Protein AF-A0A5D0MJ32-F1 (afdb_monomer)

Sequence (103 aa):
MSERVILHIILFVIFLISYFIVDYFWRKKYDYNIYAKVVYKILKLSTSISLSLLILLLGLRKIYSIIYLRNYESMRIIITGVFLLSIAMQVIAYLNLKFMDKY

Structure (mmCIF, N/CA/C/O backbone):
data_AF-A0A5D0MJ32-F1
#
_entry.id   AF-A0A5D0MJ32-F1
#
loop_
_atom_site.group_PDB
_atom_site.id
_atom_site.type_symbol
_atom_site.label_atom_id
_atom_site.label_alt_id
_atom_site.label_comp_id
_atom_site.label_asym_id
_atom_site.label_entity_id
_atom_site.label_seq_id
_atom_site.pdbx_PDB_ins_code
_atom_site.Cartn_x
_atom_site.Cartn_y
_atom_site.Cartn_z
_atom_site.occupancy
_atom_site.B_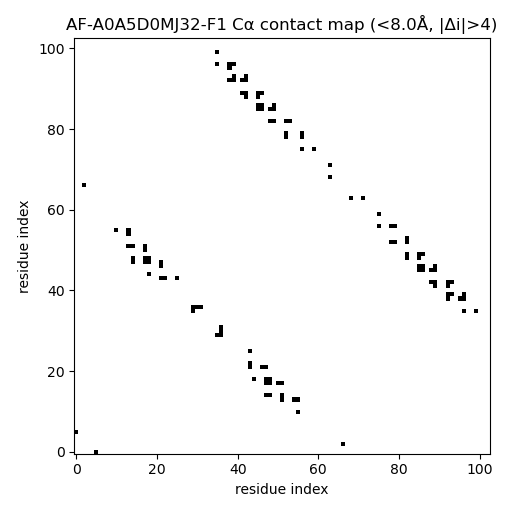iso_or_equiv
_atom_site.auth_seq_id
_atom_site.auth_comp_id
_atom_site.auth_asym_id
_atom_site.auth_atom_id
_atom_site.pdbx_PDB_model_num
ATOM 1 N N . MET A 1 1 ? -17.235 -13.290 20.460 1.00 57.47 1 MET A N 1
ATOM 2 C CA . MET A 1 1 ? -16.163 -13.193 19.440 1.00 57.47 1 MET A CA 1
ATOM 3 C C . MET A 1 1 ? -15.184 -12.137 19.933 1.00 57.47 1 MET A C 1
ATOM 5 O O . MET A 1 1 ? -15.654 -11.074 20.311 1.00 57.47 1 MET A O 1
ATOM 9 N N . SER A 1 2 ? -13.887 -12.431 20.080 1.00 79.00 2 SER A N 1
ATOM 10 C CA . SER A 1 2 ? -12.974 -11.462 20.709 1.00 79.00 2 SER A CA 1
ATOM 11 C C . SER A 1 2 ? -12.774 -10.242 19.804 1.00 79.00 2 SER A C 1
ATOM 13 O O . SER A 1 2 ? -12.710 -10.382 18.584 1.00 79.00 2 SER A O 1
ATOM 15 N N . GLU A 1 3 ? -12.652 -9.047 20.385 1.00 71.50 3 GLU A N 1
ATOM 16 C CA . GLU A 1 3 ? -12.387 -7.783 19.668 1.00 71.50 3 GLU A CA 1
ATOM 17 C C . GLU A 1 3 ? -11.187 -7.892 18.711 1.00 71.50 3 GLU A C 1
ATOM 19 O O . GLU A 1 3 ? -11.145 -7.272 17.650 1.00 71.50 3 GLU A O 1
ATOM 24 N N . ARG A 1 4 ? -10.237 -8.771 19.048 1.00 74.94 4 ARG A N 1
ATOM 25 C CA . ARG A 1 4 ? -9.091 -9.116 18.207 1.00 74.94 4 ARG A CA 1
ATOM 26 C C . ARG A 1 4 ? -9.524 -9.731 16.879 1.00 74.94 4 ARG A C 1
ATOM 28 O O . ARG A 1 4 ? -9.004 -9.326 15.849 1.00 74.94 4 ARG A O 1
ATOM 35 N N . VAL A 1 5 ? -10.474 -10.666 16.875 1.00 81.69 5 VAL A N 1
ATOM 36 C CA . VAL A 1 5 ? -10.971 -11.302 15.640 1.00 81.69 5 VAL A CA 1
ATOM 37 C C . VAL A 1 5 ? -11.628 -10.265 14.729 1.00 81.69 5 VAL A C 1
ATOM 39 O O . VAL A 1 5 ? -11.360 -10.250 13.532 1.00 81.69 5 VAL A O 1
ATOM 42 N N . ILE A 1 6 ? -12.413 -9.347 15.299 1.00 81.06 6 ILE A N 1
ATOM 43 C CA . ILE A 1 6 ? -13.062 -8.261 14.547 1.00 81.06 6 ILE A CA 1
ATOM 44 C C . ILE A 1 6 ? -12.009 -7.351 13.896 1.00 81.06 6 ILE A C 1
ATOM 46 O O . ILE A 1 6 ? -12.110 -7.049 12.709 1.00 81.06 6 ILE A O 1
ATOM 50 N N . LEU A 1 7 ? -10.954 -6.982 14.631 1.00 79.12 7 LEU A N 1
ATOM 51 C CA . LEU A 1 7 ? -9.850 -6.177 14.100 1.00 79.12 7 LEU A CA 1
ATOM 52 C C . LEU A 1 7 ? -9.133 -6.869 12.925 1.00 79.12 7 LEU A C 1
ATOM 54 O O . LEU A 1 7 ? -8.848 -6.224 11.919 1.00 79.12 7 LEU A O 1
ATOM 58 N N . HIS A 1 8 ? -8.869 -8.177 13.030 1.00 82.00 8 HIS A N 1
ATOM 59 C CA . HIS A 1 8 ? -8.223 -8.942 11.956 1.00 82.00 8 HIS A CA 1
ATOM 60 C C . HIS A 1 8 ? -9.103 -9.012 10.703 1.00 82.00 8 HIS A C 1
ATOM 62 O O . HIS A 1 8 ? -8.592 -8.872 9.595 1.00 82.00 8 HIS A O 1
ATOM 68 N N . ILE A 1 9 ? -10.421 -9.168 10.869 1.00 85.50 9 ILE A N 1
ATOM 69 C CA . ILE A 1 9 ? -11.371 -9.154 9.751 1.00 85.50 9 ILE A CA 1
ATOM 70 C C . ILE A 1 9 ? -11.370 -7.781 9.066 1.00 85.50 9 ILE A C 1
ATOM 72 O O . ILE A 1 9 ? -11.258 -7.717 7.846 1.00 85.50 9 ILE A O 1
ATOM 76 N N . ILE A 1 10 ? -11.425 -6.683 9.828 1.00 83.88 10 ILE A N 1
ATOM 77 C CA . ILE A 1 10 ? -11.383 -5.320 9.270 1.00 83.88 10 ILE A CA 1
ATOM 78 C C . ILE A 1 10 ? -10.079 -5.092 8.493 1.00 83.88 10 ILE A C 1
ATOM 80 O O . ILE A 1 10 ? -10.116 -4.608 7.363 1.00 83.88 10 ILE A O 1
ATOM 84 N N . LEU A 1 11 ? -8.936 -5.485 9.063 1.00 83.06 11 LEU A N 1
ATOM 85 C CA . LEU A 1 11 ? -7.627 -5.400 8.407 1.00 83.06 11 LEU A CA 1
ATOM 86 C C . LEU A 1 11 ? -7.596 -6.181 7.088 1.00 83.06 11 LEU A C 1
ATOM 88 O O . LEU A 1 11 ? -7.128 -5.667 6.072 1.00 83.06 11 LEU A O 1
ATOM 92 N N . PHE A 1 12 ? -8.128 -7.403 7.095 1.00 85.12 12 PHE A N 1
ATOM 93 C CA . PHE A 1 12 ? -8.187 -8.257 5.915 1.00 85.12 12 PHE A CA 1
ATOM 94 C C . PHE A 1 12 ? -9.086 -7.669 4.818 1.00 85.12 12 PHE A C 1
ATOM 96 O O . PHE A 1 12 ? -8.711 -7.661 3.646 1.00 85.12 12 PHE A O 1
ATOM 103 N N . VAL A 1 13 ? -10.239 -7.109 5.193 1.00 87.81 13 VAL A N 1
ATOM 104 C CA . VAL A 1 13 ? -11.158 -6.443 4.259 1.00 87.81 13 VAL A CA 1
ATOM 105 C C . VAL A 1 13 ? -10.520 -5.192 3.651 1.00 87.81 13 VAL A C 1
ATOM 107 O O . VAL A 1 13 ? -10.583 -5.013 2.436 1.00 87.81 13 VAL A O 1
ATOM 110 N N . ILE A 1 14 ? -9.850 -4.356 4.454 1.00 87.50 14 ILE A N 1
ATOM 111 C CA . ILE A 1 14 ? -9.126 -3.172 3.957 1.00 87.50 14 ILE A CA 1
ATOM 112 C C . ILE A 1 14 ? -8.039 -3.583 2.959 1.00 87.50 14 ILE A C 1
ATOM 114 O O . ILE A 1 14 ? -7.885 -2.939 1.916 1.00 87.50 14 ILE A O 1
ATOM 118 N N . PHE A 1 15 ? -7.316 -4.667 3.248 1.00 83.88 15 PHE A N 1
ATOM 119 C CA . PHE A 1 15 ? -6.298 -5.198 2.349 1.00 83.88 15 PHE A CA 1
ATOM 120 C C . PHE A 1 15 ? -6.889 -5.685 1.022 1.00 83.88 15 PHE A C 1
ATOM 122 O O . PHE A 1 15 ? -6.390 -5.314 -0.040 1.00 83.88 15 PHE A O 1
ATOM 129 N N . LEU A 1 16 ? -7.982 -6.453 1.065 1.00 87.50 16 LEU A N 1
ATOM 130 C CA . LEU A 1 16 ? -8.680 -6.919 -0.136 1.00 87.50 16 LEU A CA 1
ATOM 131 C C . LEU A 1 16 ? -9.166 -5.755 -1.002 1.00 87.50 16 LEU A C 1
ATOM 133 O O . LEU A 1 16 ? -8.892 -5.735 -2.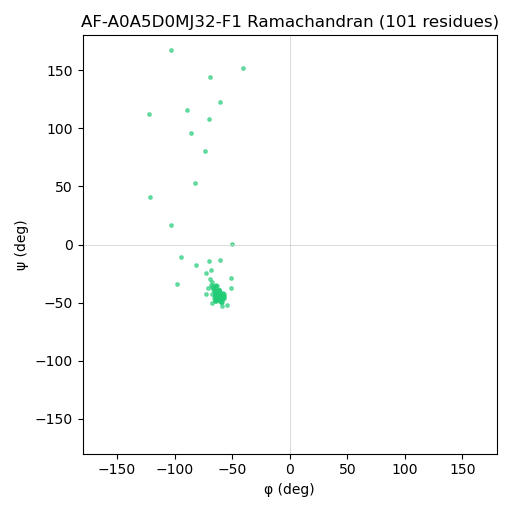200 1.00 87.50 16 LEU A O 1
ATOM 137 N N . ILE A 1 17 ? -9.840 -4.769 -0.404 1.00 88.94 17 ILE A N 1
ATOM 138 C CA . ILE A 1 17 ? -10.328 -3.583 -1.124 1.00 88.94 17 ILE A CA 1
ATOM 139 C C . ILE A 1 17 ? -9.159 -2.853 -1.787 1.00 88.94 17 ILE A C 1
ATOM 141 O O . ILE A 1 17 ? -9.217 -2.542 -2.975 1.00 88.94 17 ILE A O 1
ATOM 145 N N . SER A 1 18 ? -8.073 -2.633 -1.045 1.00 88.81 18 SER A N 1
ATOM 146 C CA . SER A 1 18 ? -6.881 -1.965 -1.570 1.00 88.81 18 SER A CA 1
ATOM 147 C C . SER A 1 18 ? -6.258 -2.740 -2.729 1.00 88.81 18 SER A C 1
ATOM 149 O O . SER A 1 18 ? -5.908 -2.146 -3.746 1.00 88.81 18 SER A O 1
ATOM 151 N N . TYR A 1 19 ? -6.173 -4.067 -2.617 1.00 87.19 19 TYR A N 1
ATOM 152 C CA . TYR A 1 19 ? -5.669 -4.928 -3.683 1.00 87.19 19 TYR A CA 1
ATOM 153 C C . TYR A 1 19 ? -6.527 -4.843 -4.951 1.00 87.19 19 TYR A C 1
ATOM 155 O O . TYR A 1 19 ? -5.981 -4.702 -6.045 1.00 87.19 19 TYR A O 1
ATOM 163 N N . PHE A 1 20 ? -7.858 -4.879 -4.824 1.00 86.19 20 PHE A N 1
ATOM 164 C CA . PHE A 1 20 ? -8.766 -4.763 -5.969 1.00 86.19 20 PHE A CA 1
ATOM 165 C C . PHE A 1 20 ? -8.720 -3.383 -6.626 1.00 86.19 20 PHE A C 1
ATOM 167 O O . PHE A 1 20 ? -8.758 -3.302 -7.852 1.00 86.19 20 PHE A O 1
ATOM 174 N N . ILE A 1 21 ? -8.592 -2.305 -5.845 1.00 87.00 21 ILE A N 1
ATOM 175 C CA . ILE A 1 21 ? -8.402 -0.950 -6.384 1.00 87.00 21 ILE A CA 1
ATOM 176 C C . ILE A 1 21 ? -7.126 -0.906 -7.227 1.00 87.00 21 ILE A C 1
ATOM 178 O O . ILE A 1 21 ? -7.148 -0.462 -8.374 1.00 87.00 21 ILE A O 1
ATOM 182 N N . VAL A 1 22 ? -6.017 -1.404 -6.678 1.00 85.38 22 VAL A N 1
ATOM 183 C CA . VAL A 1 22 ? -4.732 -1.420 -7.379 1.00 85.38 22 VAL A CA 1
ATOM 184 C C . VAL A 1 22 ? -4.798 -2.314 -8.623 1.00 85.38 22 VAL A C 1
ATOM 186 O O . VAL A 1 22 ? -4.330 -1.907 -9.682 1.00 85.38 22 VAL A O 1
ATOM 189 N N . ASP A 1 23 ? -5.422 -3.493 -8.548 1.00 84.75 23 ASP A N 1
ATOM 190 C CA . ASP A 1 23 ? -5.657 -4.359 -9.712 1.00 84.75 23 ASP A CA 1
ATOM 191 C C . ASP A 1 23 ? -6.470 -3.660 -10.809 1.00 84.75 23 ASP A C 1
ATOM 193 O O . ASP A 1 23 ? -6.093 -3.711 -11.979 1.00 84.75 23 ASP A O 1
ATOM 197 N N . TYR A 1 24 ? -7.533 -2.949 -10.428 1.00 84.81 24 TYR A N 1
ATOM 198 C CA . TYR A 1 24 ? -8.390 -2.215 -11.353 1.00 84.81 24 TYR A CA 1
ATOM 199 C C . TYR A 1 24 ? -7.624 -1.129 -12.118 1.00 84.81 24 TYR A C 1
ATOM 201 O O . TYR A 1 24 ? -7.700 -1.078 -13.347 1.00 84.81 24 TYR A O 1
ATOM 209 N N . PHE A 1 25 ? -6.839 -0.300 -11.419 1.00 80.75 25 PHE A N 1
ATOM 210 C CA . PHE A 1 25 ? -6.062 0.775 -12.051 1.00 80.75 25 PHE A CA 1
ATOM 211 C C . PHE A 1 25 ? -4.902 0.261 -12.909 1.00 80.75 25 PHE A C 1
ATOM 213 O O . PHE A 1 25 ? -4.535 0.900 -13.897 1.00 80.75 25 PHE A O 1
ATOM 220 N N . TRP A 1 26 ? -4.329 -0.894 -12.565 1.00 75.62 26 TRP A N 1
ATOM 221 C CA . TRP A 1 26 ? -3.120 -1.400 -13.210 1.00 75.62 26 TRP A CA 1
ATOM 222 C C . TRP A 1 26 ? -3.341 -2.519 -14.223 1.00 75.62 26 TRP A C 1
ATOM 224 O O . TRP A 1 26 ? -2.361 -3.127 -14.638 1.00 75.62 26 TRP A O 1
ATOM 234 N N . ARG A 1 27 ? -4.572 -2.733 -14.707 1.00 66.06 27 ARG A N 1
ATOM 235 C CA . ARG A 1 27 ? -4.964 -3.743 -15.721 1.00 66.06 27 ARG A CA 1
ATOM 236 C C . ARG A 1 27 ? -4.138 -3.802 -17.026 1.00 66.06 27 ARG A C 1
ATOM 238 O O . ARG A 1 27 ? -4.435 -4.630 -17.887 1.00 66.06 27 ARG A O 1
ATOM 245 N N . LYS A 1 28 ? -3.112 -2.966 -17.212 1.00 64.75 28 LYS A N 1
ATOM 246 C CA . LYS A 1 28 ? -2.175 -3.058 -18.337 1.00 64.75 28 LYS A CA 1
ATOM 247 C C . LYS A 1 28 ? -1.448 -4.406 -18.328 1.00 64.75 28 LYS A C 1
ATOM 249 O O . LYS A 1 28 ? -0.761 -4.757 -17.371 1.00 64.75 28 LYS A O 1
ATOM 254 N N . LYS A 1 29 ? -1.572 -5.143 -19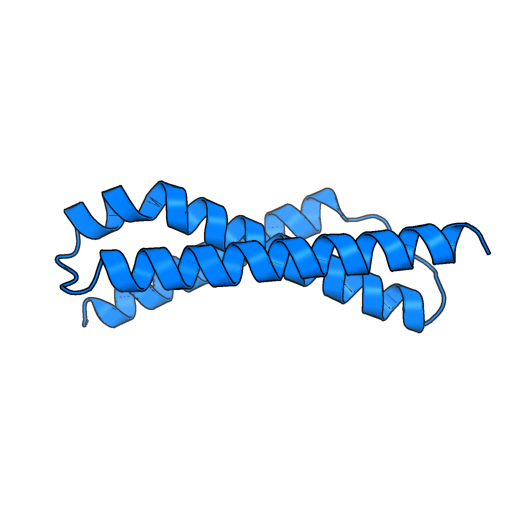.434 1.00 55.69 29 LYS A N 1
ATOM 255 C CA . LYS A 1 29 ? -0.754 -6.326 -19.714 1.00 55.69 29 LYS A CA 1
ATOM 256 C C . LYS A 1 29 ? 0.677 -5.869 -19.998 1.00 55.69 29 LYS A C 1
ATOM 258 O O . LYS A 1 29 ? 0.937 -5.280 -21.041 1.00 55.69 29 LYS A O 1
ATOM 263 N N . TYR A 1 30 ? 1.586 -6.128 -19.065 1.00 58.81 30 TYR A N 1
ATOM 264 C CA . TYR A 1 30 ? 3.022 -6.043 -19.314 1.00 58.81 30 TYR A CA 1
ATOM 265 C C . TYR A 1 30 ? 3.486 -7.385 -19.896 1.00 58.81 30 TYR A C 1
ATOM 267 O O . TYR A 1 30 ? 3.742 -8.336 -19.153 1.00 58.81 30 TYR A O 1
ATOM 275 N N . ASP A 1 31 ? 3.574 -7.473 -21.226 1.00 56.69 31 ASP A N 1
ATOM 276 C CA . ASP A 1 31 ? 4.160 -8.618 -21.948 1.00 56.69 31 ASP A CA 1
ATOM 277 C C . ASP A 1 31 ? 5.691 -8.513 -22.004 1.00 56.69 31 ASP A C 1
ATOM 279 O O . ASP A 1 31 ? 6.321 -8.570 -23.053 1.00 56.69 31 ASP A O 1
ATOM 283 N N . TYR A 1 32 ? 6.306 -8.343 -20.835 1.00 64.19 32 TYR A N 1
ATOM 284 C CA . TYR A 1 32 ? 7.758 -8.273 -20.712 1.00 64.19 32 TYR A CA 1
ATOM 285 C C . TYR A 1 32 ? 8.357 -9.574 -20.165 1.00 64.19 32 TYR A C 1
ATOM 287 O O . TYR A 1 32 ? 7.664 -10.461 -19.650 1.00 64.19 32 TYR A O 1
ATOM 295 N N . ASN A 1 33 ? 9.682 -9.645 -20.290 1.00 75.19 33 ASN A N 1
ATOM 296 C CA . ASN A 1 33 ? 10.594 -10.659 -19.768 1.00 75.19 33 ASN A CA 1
ATOM 297 C C . ASN A 1 33 ? 10.232 -11.104 -18.327 1.00 75.19 33 ASN A C 1
ATOM 299 O O . ASN A 1 33 ? 9.675 -10.322 -17.551 1.00 75.19 33 ASN A O 1
ATOM 303 N N . ILE A 1 34 ? 10.558 -12.346 -17.934 1.00 81.25 34 ILE A N 1
ATOM 304 C CA . ILE A 1 34 ? 10.150 -12.942 -16.634 1.00 81.25 34 ILE A CA 1
ATOM 305 C C . ILE A 1 34 ? 10.492 -12.017 -15.453 1.00 81.25 34 ILE A C 1
ATOM 307 O O . ILE A 1 34 ? 9.697 -11.867 -14.524 1.00 81.25 34 ILE A O 1
ATOM 311 N N . TYR A 1 35 ? 11.637 -11.339 -15.527 1.00 80.19 35 TYR A N 1
ATOM 312 C CA . TYR A 1 35 ? 12.103 -10.409 -14.504 1.00 80.19 35 TYR A CA 1
ATOM 313 C C . 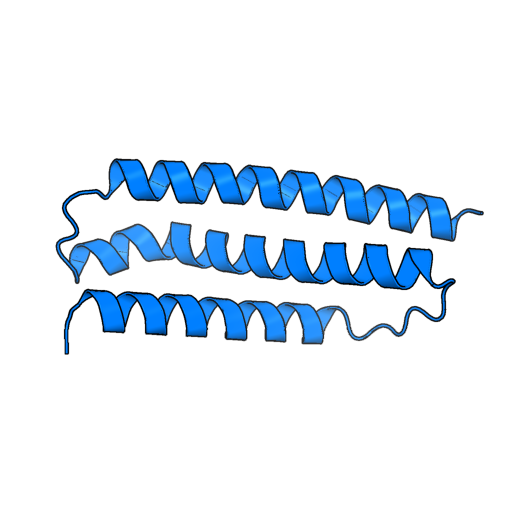TYR A 1 35 ? 11.173 -9.195 -14.326 1.00 80.19 35 TYR A C 1
ATOM 315 O O . TYR A 1 35 ? 10.766 -8.887 -13.207 1.00 80.19 35 TYR A O 1
ATOM 323 N N . ALA A 1 36 ? 10.740 -8.557 -15.417 1.00 80.31 36 ALA A N 1
ATOM 324 C CA . ALA A 1 36 ? 9.813 -7.425 -15.371 1.00 80.31 36 ALA A CA 1
ATOM 325 C C . ALA A 1 36 ? 8.447 -7.829 -14.792 1.00 80.31 36 ALA A C 1
ATOM 327 O O . ALA A 1 36 ? 7.861 -7.084 -14.008 1.00 80.31 36 ALA A O 1
ATOM 328 N N . LYS A 1 37 ? 7.970 -9.050 -15.081 1.00 82.94 37 LYS A N 1
ATOM 329 C CA . LYS A 1 37 ? 6.745 -9.593 -14.464 1.00 82.94 37 LYS A CA 1
ATOM 330 C C . LYS A 1 37 ? 6.870 -9.717 -12.944 1.00 82.94 37 LYS A C 1
ATOM 332 O O . LYS A 1 37 ? 5.905 -9.435 -12.233 1.00 82.94 37 LYS A O 1
ATOM 337 N N . VAL A 1 38 ? 8.035 -10.125 -12.435 1.00 86.69 38 VAL A N 1
ATOM 338 C CA . VAL A 1 38 ? 8.294 -10.207 -10.988 1.00 86.69 38 VAL A CA 1
ATOM 339 C C . VAL A 1 38 ? 8.329 -8.812 -10.367 1.00 86.69 38 VAL A C 1
ATOM 341 O O . VAL A 1 38 ? 7.602 -8.567 -9.405 1.00 86.69 38 VAL A O 1
ATOM 344 N N . VAL A 1 39 ? 9.093 -7.877 -10.941 1.00 86.50 39 VAL A N 1
ATOM 345 C CA . VAL A 1 39 ? 9.189 -6.500 -10.421 1.00 86.50 39 VAL A CA 1
ATOM 346 C C . VAL A 1 39 ? 7.825 -5.802 -10.453 1.00 86.50 39 VAL A C 1
ATOM 348 O O . VAL A 1 39 ? 7.447 -5.146 -9.485 1.00 86.50 39 VAL A O 1
ATOM 351 N N . TYR A 1 40 ? 7.030 -6.016 -11.502 1.00 85.31 40 TYR A N 1
ATOM 352 C CA . TYR A 1 40 ? 5.660 -5.514 -11.595 1.00 85.31 40 TYR A CA 1
ATOM 353 C C . TYR A 1 40 ? 4.744 -6.089 -10.509 1.00 85.31 40 TYR A C 1
ATOM 355 O O . TYR A 1 40 ? 3.995 -5.344 -9.877 1.00 85.31 40 TYR A O 1
ATOM 363 N N . LYS A 1 41 ? 4.826 -7.394 -10.222 1.00 85.56 41 LYS A N 1
ATOM 364 C CA . LYS A 1 41 ? 4.081 -7.992 -9.102 1.00 85.56 41 LYS A CA 1
ATOM 365 C C . LYS A 1 41 ? 4.503 -7.398 -7.756 1.00 85.56 41 LYS A C 1
ATOM 367 O O . LYS A 1 41 ? 3.632 -7.144 -6.927 1.00 85.56 41 LYS A O 1
ATOM 372 N N . ILE A 1 42 ? 5.798 -7.145 -7.550 1.00 87.56 42 ILE A N 1
ATOM 373 C CA . ILE A 1 42 ? 6.316 -6.490 -6.338 1.00 87.56 42 ILE A CA 1
ATOM 374 C C . ILE A 1 42 ? 5.776 -5.060 -6.229 1.00 87.56 42 ILE A C 1
ATOM 376 O O . ILE A 1 42 ? 5.302 -4.670 -5.159 1.00 87.56 42 ILE A O 1
ATOM 380 N N . LEU A 1 43 ? 5.784 -4.294 -7.325 1.00 88.69 43 LEU A N 1
ATOM 381 C CA . LEU A 1 43 ? 5.220 -2.945 -7.366 1.00 88.69 43 LEU A CA 1
ATOM 382 C C . LEU A 1 43 ? 3.733 -2.978 -6.995 1.00 88.69 43 LEU A C 1
ATOM 384 O O . LEU A 1 43 ? 3.320 -2.338 -6.036 1.00 88.69 43 LEU A O 1
ATOM 388 N N . LYS A 1 44 ? 2.946 -3.823 -7.662 1.00 88.12 44 LYS A N 1
ATOM 389 C CA . LYS A 1 44 ? 1.511 -3.973 -7.397 1.00 88.12 44 LYS A CA 1
ATOM 390 C C . LYS A 1 44 ? 1.216 -4.345 -5.938 1.00 88.12 44 LYS A C 1
ATOM 392 O O . LYS A 1 44 ? 0.328 -3.763 -5.309 1.00 88.12 44 LYS A O 1
ATOM 397 N N . LEU A 1 45 ? 1.953 -5.313 -5.390 1.00 87.62 45 LEU A N 1
ATOM 398 C CA . LEU A 1 45 ? 1.782 -5.759 -4.008 1.00 87.62 45 LEU A CA 1
ATOM 399 C C . LEU A 1 45 ? 2.138 -4.642 -3.020 1.00 87.62 45 LEU A C 1
ATOM 401 O O . LEU A 1 45 ? 1.361 -4.354 -2.112 1.00 87.62 45 LEU A O 1
ATOM 405 N N . SER A 1 46 ? 3.285 -3.990 -3.215 1.00 89.25 46 SER A N 1
ATOM 406 C CA . SER A 1 46 ? 3.746 -2.914 -2.335 1.00 89.25 46 SER A CA 1
ATOM 407 C C . SER A 1 46 ? 2.799 -1.714 -2.353 1.00 89.25 46 SER A C 1
ATOM 409 O O . SER A 1 46 ? 2.458 -1.217 -1.284 1.00 89.25 46 SER A O 1
ATOM 411 N N . THR A 1 47 ? 2.263 -1.321 -3.511 1.00 90.25 47 THR A N 1
ATOM 412 C CA . THR A 1 47 ? 1.242 -0.265 -3.601 1.00 90.25 47 THR A CA 1
ATOM 413 C C . THR A 1 47 ? -0.057 -0.648 -2.896 1.00 90.25 47 THR A C 1
ATOM 415 O O . THR A 1 47 ? -0.635 0.177 -2.192 1.00 90.25 47 THR A O 1
ATOM 418 N N . SER A 1 48 ? -0.490 -1.908 -3.009 1.00 89.81 48 SER A N 1
ATOM 419 C CA . SER A 1 48 ? -1.677 -2.408 -2.295 1.00 89.81 48 SER A CA 1
ATOM 420 C C . SER A 1 48 ? -1.485 -2.353 -0.776 1.00 89.81 48 SER A C 1
ATOM 422 O O . SER A 1 48 ? -2.379 -1.916 -0.048 1.00 89.81 48 SER A O 1
ATOM 424 N N . ILE A 1 49 ? -0.299 -2.742 -0.293 1.00 89.69 49 ILE A N 1
ATOM 425 C CA . ILE A 1 49 ? 0.069 -2.671 1.127 1.00 89.69 49 ILE A CA 1
ATOM 426 C C . ILE A 1 49 ? 0.097 -1.216 1.601 1.00 89.69 49 ILE A C 1
ATOM 428 O O . ILE A 1 49 ? -0.521 -0.900 2.615 1.00 89.69 49 ILE A O 1
ATOM 432 N N . SER A 1 50 ? 0.750 -0.311 0.870 1.00 90.25 50 SER A N 1
ATOM 433 C CA . SER A 1 50 ? 0.817 1.101 1.259 1.00 90.25 50 SER A CA 1
ATOM 434 C C . SER A 1 50 ? -0.554 1.762 1.295 1.00 90.25 50 SER A C 1
ATOM 436 O O . SER A 1 50 ? -0.832 2.512 2.225 1.00 90.25 50 SER A O 1
ATOM 438 N N . LEU A 1 51 ? -1.428 1.458 0.331 1.00 91.56 51 LEU A N 1
ATOM 439 C CA . LEU A 1 51 ? -2.799 1.966 0.317 1.00 91.56 51 LEU A CA 1
ATOM 440 C C . LEU A 1 51 ? -3.591 1.450 1.527 1.00 91.56 51 LEU A C 1
ATOM 442 O O . LEU A 1 51 ? -4.257 2.230 2.205 1.00 91.56 51 LEU A O 1
ATOM 446 N N . SER A 1 52 ? -3.439 0.164 1.854 1.00 88.94 52 SER A N 1
ATOM 447 C CA . SER A 1 52 ? -4.067 -0.443 3.034 1.00 88.94 52 SER A CA 1
ATOM 448 C C . SER A 1 52 ? -3.615 0.239 4.325 1.00 88.94 52 SER A C 1
ATOM 450 O O . SER A 1 52 ? -4.441 0.583 5.168 1.00 88.94 52 SER A O 1
ATOM 452 N N . LEU A 1 53 ? -2.307 0.471 4.471 1.00 89.88 53 LEU A N 1
ATOM 453 C CA . LEU A 1 53 ? -1.723 1.135 5.638 1.00 89.88 53 LEU A CA 1
ATOM 454 C C . LEU A 1 53 ? -2.120 2.611 5.715 1.00 89.88 53 LEU A C 1
ATOM 456 O O . LEU A 1 53 ? -2.346 3.113 6.811 1.00 89.88 53 LEU A O 1
ATOM 460 N N . LEU A 1 54 ? -2.264 3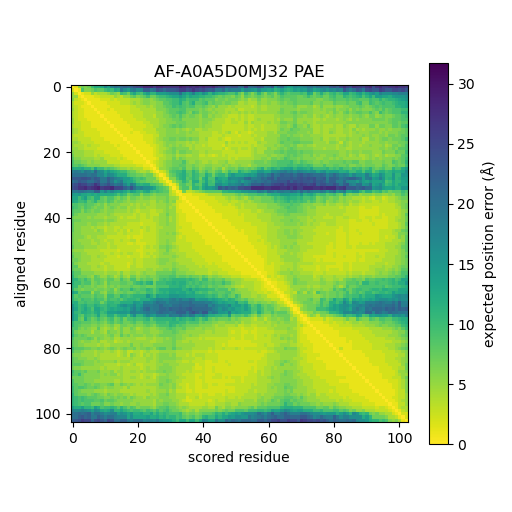.295 4.578 1.00 88.75 54 LEU A N 1
ATOM 461 C CA . LEU A 1 54 ? -2.750 4.672 4.529 1.00 88.75 54 LEU A CA 1
ATOM 462 C C . LEU A 1 54 ? -4.201 4.763 5.017 1.00 88.75 54 LEU A C 1
ATOM 464 O O . LEU A 1 54 ? -4.506 5.575 5.889 1.00 88.75 54 LEU A O 1
ATOM 468 N N . ILE A 1 55 ? -5.082 3.896 4.507 1.00 88.62 55 ILE A N 1
ATOM 469 C CA . ILE A 1 55 ? -6.475 3.796 4.970 1.00 88.62 55 ILE A CA 1
ATOM 470 C C . ILE A 1 55 ? -6.501 3.486 6.469 1.00 88.62 55 ILE A C 1
ATOM 472 O O 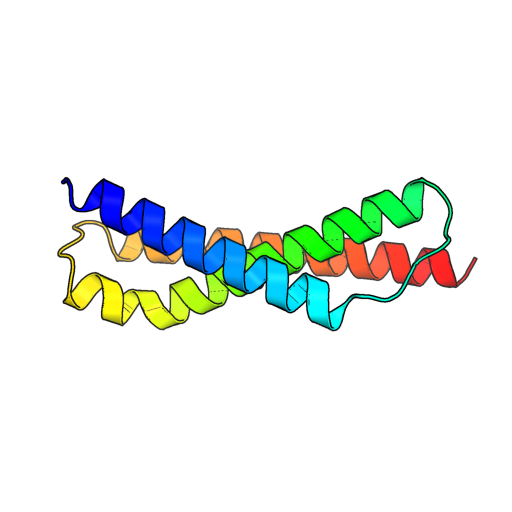. ILE A 1 55 ? -7.270 4.094 7.214 1.00 88.62 55 ILE A O 1
ATOM 476 N N . LEU A 1 56 ? -5.624 2.588 6.926 1.00 87.50 56 LEU A N 1
ATOM 477 C CA . LEU A 1 56 ? -5.506 2.245 8.335 1.00 87.50 56 LEU A CA 1
ATOM 478 C C . LEU A 1 56 ? -5.067 3.438 9.191 1.00 87.50 56 LEU A C 1
ATOM 480 O O . LEU A 1 56 ? -5.666 3.665 10.233 1.00 87.50 56 LEU A O 1
ATOM 484 N N . LEU A 1 57 ? -4.063 4.210 8.764 1.00 87.75 57 LEU A N 1
ATOM 485 C CA . LEU A 1 57 ? -3.578 5.398 9.478 1.00 87.75 57 LEU A CA 1
ATOM 486 C C . LEU A 1 57 ? -4.669 6.463 9.601 1.00 87.75 57 LEU A C 1
ATOM 488 O O . LEU A 1 57 ? -4.867 7.015 10.684 1.00 87.75 57 LEU A O 1
ATOM 492 N N . LEU A 1 58 ? -5.410 6.710 8.518 1.00 85.75 58 LEU A N 1
ATOM 493 C CA . LEU A 1 58 ? -6.528 7.656 8.507 1.00 85.75 58 LEU A CA 1
ATOM 494 C C . LEU A 1 58 ? -7.702 7.161 9.370 1.00 85.75 58 LEU A C 1
ATOM 496 O O . LEU A 1 58 ? -8.356 7.950 10.054 1.00 85.75 58 LEU A O 1
ATOM 500 N N . GLY A 1 59 ? -7.955 5.850 9.368 1.00 82.19 59 GLY A N 1
ATOM 501 C CA . GLY A 1 59 ? -9.015 5.205 10.143 1.00 82.19 59 GLY A CA 1
ATOM 502 C C . GLY A 1 59 ? -8.659 4.933 11.606 1.00 82.19 59 GLY A C 1
ATOM 503 O O . GLY A 1 59 ? -9.567 4.749 12.419 1.00 82.19 59 GLY A O 1
ATOM 504 N N . LEU A 1 60 ? -7.372 4.944 11.970 1.00 79.81 60 LEU A N 1
ATOM 505 C CA . LEU A 1 60 ? -6.871 4.470 13.264 1.00 79.81 60 LEU A CA 1
ATOM 506 C C . LEU A 1 60 ? -7.529 5.211 14.426 1.00 79.81 60 LEU A C 1
ATOM 508 O O . LEU A 1 60 ? -7.991 4.592 15.380 1.00 79.81 60 LEU A O 1
ATOM 512 N N . ARG A 1 61 ? -7.646 6.539 14.312 1.00 75.62 61 ARG A N 1
ATOM 513 C CA . ARG A 1 61 ? -8.257 7.382 15.347 1.00 75.62 61 ARG A CA 1
ATOM 514 C C . ARG A 1 61 ? -9.726 7.021 15.596 1.00 75.62 61 ARG A C 1
ATOM 516 O O . ARG A 1 61 ? -10.150 6.996 16.746 1.00 75.62 61 ARG A O 1
ATOM 523 N N . LYS A 1 62 ? -10.486 6.703 14.540 1.00 78.94 62 LYS A N 1
ATOM 524 C CA . LYS A 1 62 ? -11.887 6.258 14.651 1.00 78.94 62 LYS A CA 1
ATOM 525 C C . LYS A 1 62 ? -11.992 4.834 15.199 1.00 78.94 62 LYS A C 1
ATOM 527 O O . LYS A 1 62 ? -12.820 4.583 16.068 1.00 78.94 62 LYS A O 1
ATOM 532 N N . ILE A 1 63 ? -11.140 3.917 14.742 1.00 76.12 63 ILE A N 1
ATOM 533 C CA . ILE A 1 63 ? -11.137 2.525 15.220 1.00 76.12 63 ILE A CA 1
ATOM 534 C C . ILE A 1 63 ? -10.859 2.483 16.728 1.00 76.12 63 ILE A C 1
ATOM 536 O O . ILE A 1 63 ? -11.567 1.803 17.463 1.00 76.12 63 ILE A O 1
ATOM 540 N N . TYR A 1 64 ? -9.896 3.273 17.206 1.00 72.25 64 TYR A N 1
ATOM 541 C CA . TYR A 1 64 ? -9.535 3.329 18.624 1.00 72.25 64 TYR A CA 1
ATOM 542 C C . TYR A 1 64 ? -10.559 4.044 19.511 1.00 72.25 64 TYR A C 1
ATOM 544 O O . TYR A 1 64 ? -10.633 3.749 20.699 1.00 72.25 64 TYR A O 1
ATOM 552 N N . SER A 1 65 ? -11.375 4.953 18.963 1.00 70.25 65 SER A N 1
ATOM 553 C CA . SER A 1 65 ? -12.516 5.493 19.719 1.00 70.25 65 SER A CA 1
ATOM 554 C C . SER A 1 65 ? -13.616 4.456 19.966 1.00 70.25 65 SER A C 1
ATOM 556 O O . SER A 1 65 ? -14.405 4.624 20.888 1.00 70.25 65 SER A O 1
ATOM 558 N N . ILE A 1 66 ? -13.666 3.396 19.152 1.00 73.50 66 ILE A N 1
ATOM 559 C CA . ILE A 1 66 ? -14.678 2.332 19.230 1.00 73.50 66 ILE A CA 1
ATOM 560 C C . ILE A 1 66 ? -14.132 1.116 19.995 1.00 73.50 66 ILE A C 1
ATOM 562 O O . I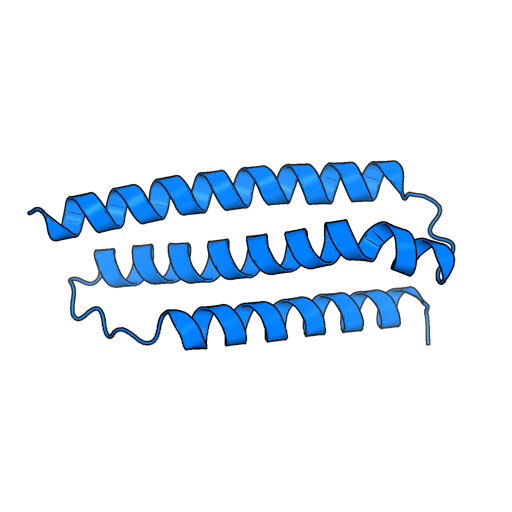LE A 1 66 ? -14.880 0.450 20.703 1.00 73.50 66 ILE A O 1
ATOM 566 N N . ILE A 1 67 ? -12.832 0.832 19.869 1.00 68.69 67 ILE A N 1
ATOM 567 C CA . ILE A 1 67 ? -12.160 -0.322 20.475 1.00 68.69 67 ILE A CA 1
ATOM 568 C C . ILE A 1 67 ? -11.020 0.193 21.356 1.00 68.69 67 ILE A C 1
ATOM 570 O O . ILE A 1 67 ? -10.029 0.725 20.848 1.00 68.69 67 ILE A O 1
ATOM 574 N N . TYR A 1 68 ? -11.142 0.023 22.675 1.00 65.44 68 TYR A N 1
ATOM 575 C CA . TYR A 1 68 ? -10.167 0.523 23.649 1.00 65.44 68 TYR A CA 1
ATOM 576 C C . TYR A 1 68 ? -8.880 -0.321 23.633 1.00 65.44 68 TYR A C 1
ATOM 578 O O . TYR A 1 68 ? -8.654 -1.217 24.446 1.00 65.44 68 TYR A O 1
ATOM 586 N N . LEU A 1 69 ? -8.013 -0.050 22.663 1.00 66.06 69 LEU A N 1
ATOM 587 C CA . LEU A 1 69 ? -6.729 -0.720 22.491 1.00 66.06 69 LEU A CA 1
ATOM 588 C C . LEU A 1 69 ? -5.645 0.025 23.287 1.00 66.06 69 LEU A C 1
ATOM 590 O O . LEU A 1 69 ? -5.283 1.158 22.979 1.00 66.06 69 LEU A O 1
ATOM 594 N N . ARG A 1 70 ? -5.070 -0.646 24.290 1.00 67.38 70 ARG A N 1
ATOM 595 C CA . ARG A 1 70 ? -4.083 -0.087 25.241 1.00 67.38 70 ARG A CA 1
ATOM 596 C C . ARG A 1 70 ? -2.771 0.428 24.604 1.00 67.38 70 ARG A C 1
ATOM 598 O O . ARG A 1 70 ? -2.033 1.147 25.263 1.00 67.38 70 ARG A O 1
ATOM 605 N N . ASN A 1 71 ? -2.499 0.099 23.333 1.00 76.56 71 ASN A N 1
ATOM 606 C CA . ASN A 1 71 ? -1.205 0.307 22.655 1.00 76.56 71 ASN A CA 1
ATOM 607 C C . ASN A 1 71 ? -1.295 1.186 21.382 1.00 76.56 71 ASN A C 1
ATOM 609 O O . ASN A 1 71 ? -0.681 0.864 20.363 1.00 76.56 71 ASN A O 1
ATOM 613 N N . TYR A 1 72 ? -2.081 2.270 21.398 1.00 77.12 72 TYR A N 1
ATOM 614 C CA . TYR A 1 72 ? -2.282 3.149 20.226 1.00 77.12 72 TYR A CA 1
ATOM 615 C C . TYR A 1 72 ? -0.984 3.694 19.628 1.00 77.12 72 TYR A C 1
ATOM 617 O O . TYR A 1 72 ? -0.740 3.548 18.431 1.00 77.12 72 TYR A O 1
ATOM 625 N N . GLU A 1 73 ? -0.139 4.291 20.465 1.00 78.94 73 GLU A N 1
ATOM 626 C CA . GLU A 1 73 ? 1.087 4.956 20.020 1.00 78.94 73 GLU A CA 1
ATOM 627 C C . GLU A 1 73 ? 2.080 3.971 19.393 1.00 78.94 73 GLU A C 1
ATOM 629 O O . GLU A 1 73 ? 2.568 4.199 18.287 1.00 78.94 73 GLU A O 1
ATOM 634 N N . SER A 1 74 ? 2.294 2.813 20.025 1.00 85.06 74 SER A N 1
ATOM 635 C CA . SER A 1 74 ? 3.151 1.758 19.473 1.00 85.06 74 SER A CA 1
ATOM 636 C C . SER A 1 74 ? 2.626 1.235 18.134 1.00 85.06 74 SER A C 1
ATOM 638 O O . SER A 1 74 ? 3.399 1.062 17.194 1.00 85.06 74 SER A O 1
ATOM 640 N N . MET A 1 75 ? 1.311 1.024 18.012 1.00 82.38 75 MET A N 1
ATOM 641 C CA . MET A 1 75 ? 0.709 0.533 16.772 1.00 82.38 75 MET A CA 1
ATOM 642 C C . MET A 1 75 ? 0.815 1.570 15.651 1.00 82.38 75 MET A C 1
ATOM 644 O O . MET A 1 75 ? 1.209 1.222 14.539 1.00 82.38 75 MET A O 1
ATOM 648 N N . ARG A 1 76 ? 0.565 2.852 15.948 1.00 84.81 76 ARG A N 1
ATOM 649 C CA . ARG A 1 76 ? 0.742 3.956 14.996 1.00 84.81 76 ARG A CA 1
ATOM 650 C C . ARG A 1 76 ? 2.176 4.026 14.472 1.00 84.81 76 ARG A C 1
ATOM 652 O O . ARG A 1 76 ? 2.363 4.173 13.264 1.00 84.81 76 ARG A O 1
ATOM 659 N N . ILE A 1 77 ? 3.174 3.892 15.348 1.00 88.19 77 ILE A N 1
ATOM 660 C CA . ILE A 1 77 ? 4.594 3.909 14.963 1.00 88.19 77 ILE A CA 1
ATOM 661 C C . ILE A 1 77 ? 4.917 2.732 14.039 1.00 88.19 77 ILE A C 1
ATOM 663 O O . ILE A 1 77 ? 5.507 2.944 12.982 1.00 88.19 77 ILE A O 1
ATOM 667 N N . ILE A 1 78 ? 4.480 1.516 14.386 1.00 88.25 78 ILE A N 1
ATOM 668 C CA . ILE A 1 78 ? 4.701 0.320 13.557 1.00 88.25 78 ILE A CA 1
ATOM 669 C C . ILE A 1 78 ? 4.075 0.506 12.173 1.00 88.25 78 ILE A C 1
ATOM 671 O O . ILE A 1 78 ? 4.750 0.323 11.163 1.00 88.25 78 ILE A O 1
ATOM 675 N N . ILE A 1 79 ? 2.809 0.926 12.112 1.00 88.50 79 ILE A N 1
ATOM 676 C CA . ILE A 1 79 ? 2.099 1.147 10.845 1.00 88.50 79 ILE A CA 1
ATOM 677 C C . ILE A 1 79 ? 2.820 2.203 10.002 1.00 88.50 79 ILE A C 1
ATOM 679 O O . ILE A 1 79 ? 3.017 1.997 8.808 1.00 88.50 79 ILE A O 1
ATOM 683 N N . THR A 1 80 ? 3.254 3.305 10.617 1.00 89.12 80 THR A N 1
ATOM 684 C CA . THR A 1 80 ? 3.976 4.380 9.917 1.00 89.12 80 THR A CA 1
ATOM 685 C C . THR A 1 80 ? 5.333 3.898 9.395 1.00 89.12 80 THR A C 1
ATOM 687 O O . THR A 1 80 ? 5.691 4.188 8.256 1.00 89.12 80 THR A O 1
ATOM 690 N N . GLY A 1 81 ? 6.075 3.115 10.182 1.00 90.62 81 GLY A N 1
ATOM 691 C CA . GLY A 1 81 ? 7.354 2.543 9.759 1.00 90.62 81 GLY A CA 1
ATOM 692 C C . GLY A 1 81 ? 7.201 1.576 8.583 1.00 90.62 81 GLY A C 1
ATOM 693 O O . GLY A 1 81 ? 7.904 1.700 7.580 1.00 90.62 81 GLY A O 1
ATOM 694 N N . VAL A 1 82 ? 6.229 0.661 8.654 1.00 92.00 82 VAL A N 1
ATOM 695 C CA . VAL A 1 82 ? 5.930 -0.269 7.551 1.00 92.00 82 VAL A CA 1
ATOM 696 C C . VAL A 1 82 ? 5.421 0.490 6.321 1.00 92.00 82 VAL A C 1
ATOM 698 O O . VAL A 1 82 ? 5.776 0.141 5.196 1.00 92.00 82 VAL A O 1
ATOM 701 N N . PHE A 1 83 ? 4.656 1.568 6.511 1.00 91.25 83 PHE A N 1
ATOM 702 C CA . PHE A 1 83 ? 4.210 2.435 5.423 1.00 91.25 83 PHE A CA 1
ATOM 703 C C . PHE A 1 83 ? 5.398 3.073 4.688 1.00 91.25 83 PHE A C 1
ATOM 705 O O . PHE A 1 83 ? 5.485 2.956 3.465 1.00 91.25 83 PHE A O 1
ATOM 712 N N . LEU A 1 84 ? 6.367 3.644 5.407 1.00 92.81 84 LEU A N 1
ATOM 713 C CA . LEU A 1 84 ? 7.575 4.213 4.799 1.00 92.81 84 LEU A CA 1
ATOM 714 C C . LEU A 1 84 ? 8.400 3.162 4.041 1.00 92.81 84 LEU A C 1
ATOM 716 O O . LEU A 1 84 ? 8.808 3.408 2.906 1.00 92.81 84 LEU A O 1
ATOM 720 N N . LEU A 1 85 ? 8.583 1.970 4.619 1.00 92.00 85 LEU A N 1
ATOM 721 C CA . LEU A 1 85 ? 9.266 0.857 3.947 1.00 92.00 85 LEU A CA 1
ATOM 722 C C . LEU A 1 85 ? 8.539 0.427 2.669 1.00 92.00 85 LEU A C 1
ATOM 724 O O . LEU A 1 85 ? 9.167 0.191 1.637 1.00 92.00 85 LEU A O 1
ATOM 728 N N . SER A 1 86 ? 7.209 0.364 2.714 1.00 92.00 86 SER A N 1
ATOM 729 C CA . SER A 1 86 ? 6.404 -0.003 1.551 1.00 92.00 86 SER A CA 1
ATOM 730 C C . SER A 1 86 ? 6.494 1.038 0.427 1.00 92.00 86 SER A C 1
ATOM 732 O O . SER A 1 86 ? 6.582 0.652 -0.737 1.00 92.00 86 SER A O 1
ATOM 734 N N . ILE A 1 87 ? 6.583 2.336 0.751 1.00 91.94 87 ILE A N 1
ATOM 735 C CA . ILE A 1 87 ? 6.852 3.398 -0.234 1.00 91.94 87 ILE A CA 1
ATOM 736 C C . ILE A 1 87 ? 8.256 3.250 -0.821 1.00 91.94 87 ILE A C 1
ATOM 738 O O . ILE A 1 87 ? 8.413 3.313 -2.039 1.00 91.94 87 ILE A O 1
ATOM 742 N N . ALA A 1 88 ? 9.276 3.021 0.009 1.00 92.38 88 ALA A N 1
ATOM 743 C CA . ALA A 1 88 ? 10.640 2.825 -0.478 1.00 92.38 88 ALA A CA 1
ATOM 744 C C . ALA A 1 88 ? 10.717 1.650 -1.471 1.00 92.38 88 ALA A C 1
ATOM 746 O O . ALA A 1 88 ? 11.309 1.776 -2.544 1.00 92.38 88 ALA A O 1
ATOM 747 N N . MET A 1 89 ? 10.039 0.540 -1.163 1.00 91.81 89 MET A N 1
ATOM 748 C CA . MET A 1 89 ? 9.975 -0.622 -2.050 1.00 91.81 89 MET A CA 1
ATOM 749 C C . MET A 1 89 ? 9.240 -0.321 -3.363 1.00 91.81 89 MET A C 1
ATOM 751 O O . MET A 1 89 ? 9.688 -0.765 -4.420 1.00 91.81 89 MET A O 1
ATOM 755 N N . GLN A 1 90 ? 8.171 0.483 -3.328 1.00 91.75 90 GLN A N 1
ATOM 756 C CA . GLN A 1 90 ? 7.503 0.959 -4.543 1.00 91.75 90 GLN A CA 1
ATOM 757 C C . GLN A 1 90 ? 8.429 1.803 -5.419 1.00 91.75 90 GLN A C 1
ATOM 759 O O . GLN A 1 90 ? 8.485 1.582 -6.625 1.00 91.75 90 GLN A O 1
ATOM 764 N N . VAL A 1 91 ? 9.169 2.749 -4.830 1.00 90.88 91 VAL A N 1
ATOM 765 C CA . VAL A 1 91 ? 10.099 3.612 -5.576 1.00 90.88 91 VAL A CA 1
ATOM 766 C C . VAL A 1 91 ? 11.170 2.767 -6.263 1.00 90.88 91 VAL A C 1
ATOM 768 O O . VAL A 1 91 ? 11.407 2.937 -7.458 1.00 90.88 91 VAL A O 1
ATOM 771 N N . ILE A 1 92 ? 11.765 1.808 -5.548 1.00 91.62 92 ILE A N 1
ATOM 772 C CA . ILE A 1 92 ? 12.778 0.903 -6.109 1.00 91.62 92 ILE A CA 1
ATOM 773 C C . ILE A 1 92 ? 12.185 0.041 -7.233 1.00 91.62 92 ILE A C 1
ATOM 775 O O . ILE A 1 92 ? 12.797 -0.087 -8.295 1.00 91.62 92 ILE A O 1
ATOM 779 N N . ALA A 1 93 ? 10.999 -0.539 -7.038 1.00 88.94 93 ALA A N 1
ATOM 780 C CA . ALA A 1 93 ? 10.354 -1.374 -8.050 1.00 88.94 93 ALA A CA 1
ATOM 781 C C . ALA A 1 93 ? 9.954 -0.565 -9.298 1.00 88.94 93 ALA A C 1
ATOM 783 O O . ALA A 1 93 ? 10.166 -1.014 -10.424 1.00 88.94 93 ALA A O 1
ATOM 784 N N . TYR A 1 94 ? 9.444 0.654 -9.110 1.00 88.00 94 TYR A N 1
ATOM 785 C CA . TYR A 1 94 ? 9.098 1.566 -10.197 1.00 88.00 94 TYR A CA 1
ATOM 786 C C . TYR A 1 94 ? 10.327 2.005 -10.998 1.00 88.00 94 TYR A C 1
ATOM 788 O O . TYR A 1 94 ? 10.293 1.977 -12.227 1.00 88.00 94 TYR A O 1
ATOM 796 N N . LEU A 1 95 ? 11.427 2.366 -10.324 1.00 88.25 95 LEU A N 1
ATOM 797 C CA . LEU A 1 95 ? 12.682 2.704 -10.999 1.00 88.25 95 LEU A CA 1
ATOM 798 C C . LEU A 1 95 ? 13.201 1.517 -11.815 1.00 88.25 95 LEU A C 1
ATOM 800 O O . LEU A 1 95 ? 13.527 1.700 -12.983 1.00 88.25 95 LEU A O 1
ATOM 804 N N . ASN A 1 96 ? 13.210 0.307 -11.246 1.00 87.06 96 ASN A N 1
ATOM 805 C CA . ASN A 1 96 ? 13.636 -0.898 -11.962 1.00 87.06 96 ASN A CA 1
ATOM 806 C C . ASN A 1 96 ? 12.797 -1.160 -13.221 1.00 87.06 96 ASN A C 1
ATOM 808 O O . ASN A 1 96 ? 13.365 -1.398 -14.283 1.00 87.06 96 ASN A O 1
ATOM 812 N N . LEU A 1 97 ? 11.466 -1.055 -13.135 1.00 83.69 97 LEU A 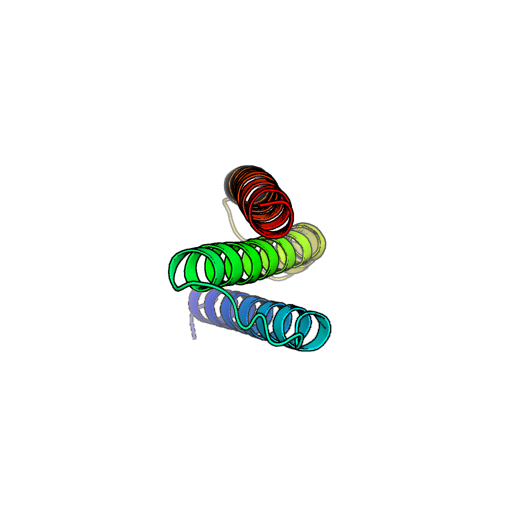N 1
ATOM 813 C CA . LEU A 1 97 ? 10.594 -1.196 -14.309 1.00 83.69 97 LEU A CA 1
ATOM 814 C C . LEU A 1 97 ? 10.863 -0.116 -15.357 1.00 83.69 97 LEU A C 1
ATOM 816 O O . LEU A 1 97 ? 10.999 -0.425 -16.534 1.00 83.69 97 LEU A O 1
ATOM 820 N N . LYS A 1 98 ? 11.009 1.143 -14.933 1.00 82.44 98 LYS A N 1
ATOM 821 C CA . LYS A 1 98 ? 11.273 2.261 -15.845 1.00 82.44 98 LYS A CA 1
ATOM 822 C C . LYS A 1 98 ? 12.623 2.138 -16.557 1.00 82.44 98 LYS A C 1
ATOM 824 O O . LYS A 1 98 ? 12.743 2.570 -17.700 1.00 82.44 98 LYS A O 1
ATOM 829 N N . PHE A 1 99 ? 13.643 1.602 -15.888 1.00 80.88 99 PHE A N 1
ATOM 830 C CA . PHE A 1 99 ? 14.924 1.315 -16.529 1.00 80.88 99 PHE A CA 1
ATOM 831 C C . PHE A 1 99 ? 14.811 0.141 -17.504 1.00 80.88 99 PHE A C 1
ATOM 833 O O . PHE A 1 99 ? 15.390 0.225 -18.577 1.00 80.88 99 PHE A O 1
ATOM 840 N N . MET A 1 100 ? 14.031 -0.896 -17.187 1.00 75.19 100 MET A N 1
ATOM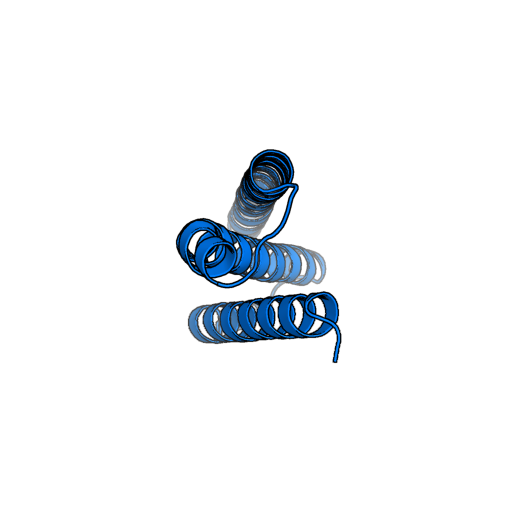 841 C CA . MET A 1 100 ? 13.798 -2.026 -18.097 1.00 75.19 100 MET A CA 1
ATOM 842 C C . MET A 1 100 ? 12.997 -1.647 -19.345 1.00 75.19 100 MET A C 1
ATOM 844 O O . MET A 1 100 ? 13.266 -2.193 -20.398 1.00 75.19 100 MET A O 1
ATOM 848 N N . ASP A 1 101 ? 12.067 -0.693 -19.268 1.00 64.44 101 ASP A N 1
ATOM 849 C CA . ASP A 1 101 ? 11.349 -0.204 -20.457 1.00 64.44 101 ASP A CA 1
ATOM 850 C C . ASP A 1 101 ? 12.249 0.618 -21.407 1.00 64.44 101 ASP A C 1
ATOM 852 O O . ASP A 1 101 ? 11.860 0.908 -22.538 1.00 64.44 101 ASP A O 1
ATOM 856 N N . LYS A 1 102 ? 13.436 1.041 -20.947 1.00 58.78 102 LYS A N 1
ATOM 857 C CA . LYS A 1 102 ? 14.392 1.860 -21.710 1.00 58.78 102 LYS A CA 1
ATOM 858 C C . LYS A 1 102 ? 15.472 1.054 -22.446 1.00 58.78 102 LYS A C 1
ATOM 860 O O . LYS A 1 102 ? 16.184 1.667 -23.241 1.00 58.78 102 LYS A O 1
ATOM 865 N N . TYR A 1 103 ? 15.607 -0.245 -22.175 1.00 46.62 103 TYR A N 1
ATOM 866 C CA . TYR A 1 103 ? 16.632 -1.139 -22.735 1.00 46.62 103 TYR A CA 1
ATOM 867 C C . TYR A 1 103 ? 15.995 -2.394 -23.328 1.00 46.62 103 TYR A C 1
ATOM 869 O O . TYR A 1 103 ? 16.556 -2.904 -24.320 1.00 46.62 103 TYR A O 1
#

Foldseek 3Di:
DDPVVVVVVVLVVLLVVLLVVLCVVPVDDPPDDPVLVVLVVQLSNLSSLLSSLVVCLVCVVVSCVVPVDPQSPVVNVVSVVSNVVSVVSNVVSVVVNVVVVVD

Mean predicted aligned error: 6.61 Å

Nearest PDB structures (foldseek):
  8dt0-assembly1_A  TM=6.045E-01  e=6.996E+00  synthetic construct

Organism: NCBI:txid2703815

pLDDT: mean 81.76, std 9.77, range [46.62, 92.81]

Solvent-accessible surface area (backbone atoms only — not comparable to full-atom values): 5655 Å² total; per-residue (Å²): 131,61,72,65,58,55,51,52,50,53,53,49,50,43,38,50,53,27,38,52,54,47,50,65,78,54,70,71,84,73,92,56,60,74,64,54,48,50,39,49,51,50,27,55,50,26,50,15,51,31,48,26,43,49,54,44,62,73,41,42,68,60,52,47,76,76,42,90,61,95,55,57,69,64,51,52,51,52,49,51,52,53,33,53,53,26,48,53,50,29,53,54,28,49,52,53,50,57,54,57,77,73,110

Radius of gyration: 16.46 Å; Cα contacts (8 Å, |Δi|>4): 61; chains: 1; bounding box: 33×21×48 Å

Secondary structure (DSSP, 8-state):
--HHHHHHHHHHHHHHHHHHHHHHHT-------HHHHHHHHHHHHHHHHHHHHHHHHHHHHHHHHHS--TTHHHHHHHHHHHHHHHHHHHHHHHHHHHHHTT-